Protein AF-A0A961UXE6-F1 (afdb_monomer)

Structure (mmCIF, N/CA/C/O backbone):
data_AF-A0A961UXE6-F1
#
_entry.id   AF-A0A961UXE6-F1
#
loop_
_atom_site.group_PDB
_atom_site.id
_atom_site.type_symbol
_atom_site.label_atom_id
_atom_site.label_alt_id
_atom_site.label_comp_id
_atom_site.label_asym_id
_atom_site.label_entity_id
_atom_site.label_seq_id
_atom_site.pdbx_PDB_ins_code
_atom_site.Cartn_x
_atom_site.Cartn_y
_atom_site.Cartn_z
_atom_site.occupancy
_atom_site.B_iso_or_equiv
_atom_site.auth_seq_id
_atom_site.auth_comp_id
_atom_site.auth_asym_id
_atom_site.auth_atom_id
_atom_site.pdbx_PDB_model_num
ATOM 1 N N . MET A 1 1 ? -32.270 -26.885 24.414 1.00 44.50 1 MET A N 1
ATOM 2 C CA . MET A 1 1 ? -30.863 -26.561 24.754 1.00 44.50 1 MET A CA 1
ATOM 3 C C . MET A 1 1 ? -30.090 -27.874 24.872 1.00 44.50 1 MET A C 1
ATOM 5 O O . MET A 1 1 ? -30.719 -28.825 25.320 1.00 44.50 1 MET A O 1
ATOM 9 N N . PRO A 1 2 ? -28.808 -27.965 24.464 1.00 55.44 2 PRO A N 1
ATOM 10 C CA . PRO A 1 2 ? -27.813 -26.900 24.576 1.00 55.44 2 PRO A CA 1
ATOM 11 C C . PRO A 1 2 ? -27.181 -26.435 23.257 1.00 55.44 2 PRO A C 1
ATOM 13 O O . PRO A 1 2 ? -27.069 -27.167 22.281 1.00 55.44 2 PRO A O 1
ATOM 16 N N . GLN A 1 3 ? -26.792 -25.162 23.287 1.00 49.81 3 GLN A N 1
ATOM 17 C CA . GLN A 1 3 ? -26.078 -24.422 22.257 1.00 49.81 3 GLN A CA 1
ATOM 18 C C . GLN A 1 3 ? -24.602 -24.838 22.247 1.00 49.81 3 GLN A C 1
ATOM 20 O O . GLN A 1 3 ? -23.942 -24.847 23.288 1.00 49.81 3 GLN A O 1
ATOM 25 N N . SER A 1 4 ? -24.075 -25.162 21.069 1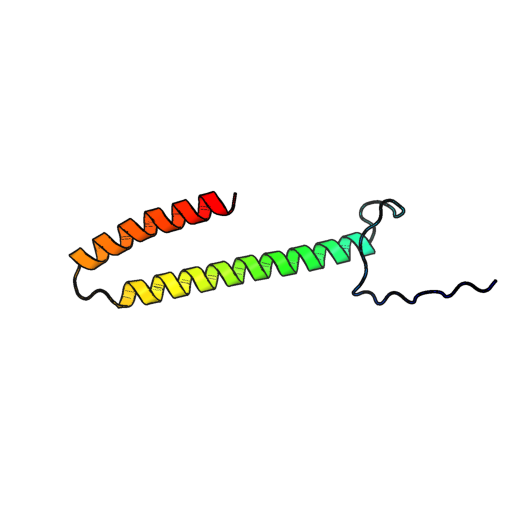.00 43.97 4 SER A N 1
ATOM 26 C CA . SER A 1 4 ? -22.652 -25.412 20.854 1.00 43.97 4 SER A CA 1
ATOM 27 C C . SER A 1 4 ? -21.916 -24.076 20.756 1.00 43.97 4 SER A C 1
ATOM 29 O O . SER A 1 4 ? -21.938 -23.412 19.723 1.00 43.97 4 SER A O 1
ATOM 31 N N . ALA A 1 5 ? -21.274 -23.669 21.850 1.00 51.00 5 ALA A N 1
ATOM 32 C CA . ALA A 1 5 ? -20.377 -22.523 21.873 1.00 51.00 5 ALA A CA 1
ATOM 33 C C . ALA A 1 5 ? -19.142 -22.814 21.004 1.00 51.00 5 ALA A C 1
ATOM 35 O O . ALA A 1 5 ? -18.242 -23.561 21.396 1.00 51.00 5 ALA A O 1
ATOM 36 N N . VAL A 1 6 ? -19.103 -22.224 19.810 1.00 53.81 6 VAL A N 1
ATOM 37 C CA . VAL A 1 6 ? -17.902 -22.188 18.975 1.00 53.81 6 VAL A CA 1
ATOM 38 C C . VAL A 1 6 ? -16.876 -21.320 19.701 1.00 53.81 6 VAL A C 1
ATOM 40 O O . VAL A 1 6 ? -16.999 -20.101 19.773 1.00 53.81 6 VAL A O 1
ATOM 43 N N . ARG A 1 7 ? -15.856 -21.956 20.284 1.00 51.28 7 ARG A N 1
ATOM 44 C CA . ARG A 1 7 ? -14.630 -21.282 20.732 1.00 51.28 7 ARG A CA 1
ATOM 45 C C . ARG A 1 7 ? -13.902 -20.758 19.493 1.00 51.28 7 ARG A C 1
ATOM 47 O O . ARG A 1 7 ? -13.056 -21.452 18.933 1.00 51.28 7 ARG A O 1
ATOM 54 N N . THR A 1 8 ? -14.242 -19.552 19.053 1.00 48.50 8 THR A N 1
ATOM 55 C CA . THR A 1 8 ? -13.552 -18.890 17.945 1.00 48.50 8 THR A CA 1
ATOM 56 C C . THR A 1 8 ? -12.135 -18.552 18.394 1.00 48.50 8 THR A C 1
ATOM 58 O O . THR A 1 8 ? -11.922 -17.772 19.324 1.00 48.50 8 THR A O 1
ATOM 61 N N . ARG A 1 9 ? -11.147 -19.194 17.768 1.00 50.19 9 ARG A N 1
ATOM 62 C CA . ARG A 1 9 ? -9.730 -18.873 17.951 1.00 50.19 9 ARG A CA 1
ATOM 63 C C . ARG A 1 9 ? -9.531 -17.420 17.513 1.00 50.19 9 ARG A C 1
ATOM 65 O O . ARG A 1 9 ? -10.101 -17.010 16.510 1.00 50.19 9 ARG A O 1
ATOM 72 N N . ALA A 1 10 ? -8.710 -16.654 18.230 1.00 56.44 10 ALA A N 1
ATOM 73 C CA . ALA A 1 10 ? -8.480 -15.224 17.973 1.00 56.44 10 ALA A CA 1
ATOM 74 C C . ALA A 1 10 ? -8.126 -14.877 16.505 1.00 56.44 10 ALA A C 1
ATOM 76 O O . ALA A 1 10 ? -8.341 -13.749 16.082 1.00 56.44 10 ALA A O 1
ATOM 77 N N . ARG A 1 11 ? -7.656 -15.857 15.718 1.00 60.62 11 ARG A N 1
ATOM 78 C CA . ARG A 1 11 ? -7.343 -15.731 14.286 1.00 60.62 11 ARG A CA 1
ATOM 79 C C . ARG A 1 11 ? -8.548 -15.544 13.358 1.00 60.62 11 ARG A C 1
ATOM 81 O O . ARG A 1 11 ? -8.362 -15.021 12.268 1.00 60.62 11 ARG A O 1
ATOM 88 N N . ASP A 1 12 ? -9.751 -15.933 13.770 1.00 81.50 12 ASP A N 1
ATOM 89 C CA . ASP A 1 12 ? -10.951 -15.852 12.919 1.00 81.50 12 ASP A CA 1
ATOM 90 C C . ASP A 1 12 ? -11.836 -14.645 13.267 1.00 81.50 12 ASP A C 1
ATOM 92 O O . ASP A 1 12 ? -12.991 -14.557 12.848 1.00 81.50 12 ASP A O 1
ATOM 96 N N . TYR A 1 13 ? -11.316 -13.710 14.068 1.00 87.12 13 TYR A N 1
ATOM 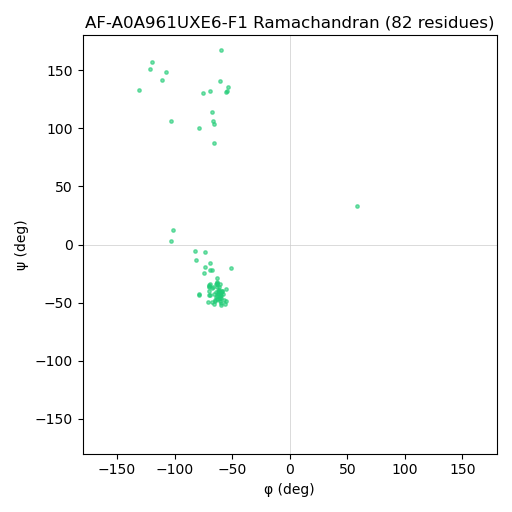97 C CA . TYR A 1 13 ? -12.063 -12.525 14.460 1.00 87.12 13 TYR A CA 1
ATOM 98 C C . TYR A 1 13 ? -12.269 -11.577 13.270 1.00 87.12 13 TYR A C 1
ATOM 100 O O . TYR A 1 13 ? -11.333 -11.234 12.546 1.00 87.12 13 TYR A O 1
ATOM 108 N N . ARG A 1 14 ? -13.515 -11.129 13.099 1.00 86.69 14 ARG A N 1
ATOM 109 C CA . ARG A 1 14 ? -13.905 -10.053 12.188 1.00 86.69 14 ARG A CA 1
ATOM 110 C C . ARG A 1 14 ? -14.791 -9.066 12.952 1.00 86.69 14 ARG A C 1
ATOM 112 O O . ARG A 1 14 ? -15.706 -9.529 13.633 1.00 86.69 14 ARG A O 1
ATOM 119 N N . PRO A 1 15 ? -14.543 -7.749 12.843 1.00 88.69 15 PRO A N 1
ATOM 120 C CA . PRO A 1 15 ? -15.443 -6.737 13.388 1.00 88.69 15 PRO A CA 1
ATOM 121 C C . PRO A 1 15 ? -16.883 -6.938 12.887 1.00 88.69 15 PRO A C 1
ATOM 123 O O . PRO A 1 15 ? -17.079 -7.185 11.697 1.00 88.69 15 PRO A O 1
ATOM 126 N N . SER A 1 16 ? -17.860 -6.831 13.791 1.00 90.06 16 SER A N 1
ATOM 127 C CA . SER A 1 16 ? -19.302 -6.789 13.491 1.00 90.06 16 SER A CA 1
ATOM 128 C C . SER A 1 16 ? -19.895 -5.475 14.002 1.00 90.06 16 SER A C 1
ATOM 130 O O . SER A 1 16 ? -19.358 -4.887 14.945 1.00 90.06 16 SER A O 1
ATOM 132 N N . ASP A 1 17 ? -21.022 -5.063 13.423 1.00 88.44 17 ASP A N 1
ATOM 133 C CA . ASP A 1 17 ? -21.787 -3.877 13.833 1.00 88.44 17 ASP A CA 1
ATOM 134 C C . ASP A 1 17 ? -22.463 -4.058 15.207 1.00 88.44 17 ASP A C 1
ATOM 136 O O . ASP A 1 17 ? -22.846 -3.083 15.850 1.00 88.44 17 ASP A O 1
ATOM 140 N N . ASP A 1 18 ? -22.558 -5.302 15.691 1.00 90.62 18 ASP A N 1
ATOM 141 C CA . ASP A 1 18 ? -23.096 -5.641 17.018 1.00 90.62 18 ASP A CA 1
ATOM 142 C C . ASP A 1 18 ? -22.139 -5.293 18.173 1.00 90.62 18 ASP A C 1
ATOM 144 O O . ASP A 1 18 ? -22.485 -5.444 19.347 1.00 90.62 18 ASP A O 1
ATOM 148 N N . GLU A 1 19 ? -20.910 -4.869 17.867 1.00 90.62 19 GLU A N 1
ATOM 149 C CA . GLU A 1 19 ? -19.903 -4.523 18.863 1.00 90.62 19 GLU A CA 1
ATOM 150 C C . GLU A 1 19 ? -19.681 -3.003 18.943 1.00 90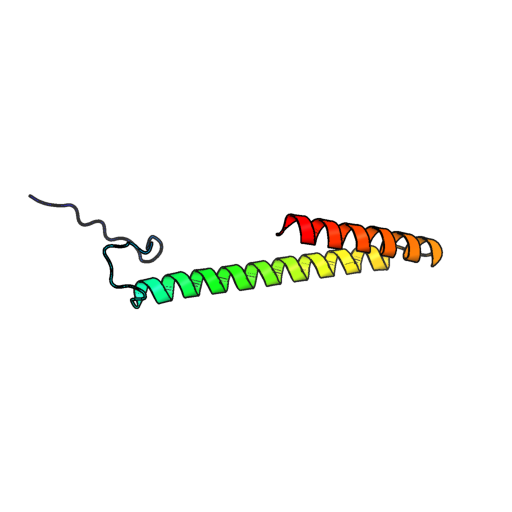.62 19 GLU A C 1
ATOM 152 O O . GLU A 1 19 ? -19.737 -2.312 17.924 1.00 90.62 19 GLU A O 1
ATOM 157 N N . PRO A 1 20 ? -19.336 -2.453 20.128 1.00 93.44 20 PRO A N 1
ATOM 158 C CA . PRO A 1 20 ? -18.969 -1.048 20.246 1.00 93.44 20 PRO A CA 1
ATOM 159 C C . PRO A 1 20 ? -17.839 -0.682 19.281 1.00 93.44 20 PRO A C 1
ATOM 161 O O . PRO A 1 20 ? -16.812 -1.369 19.220 1.00 93.44 20 PRO A O 1
ATOM 164 N N . PHE A 1 21 ? -18.034 0.420 18.557 1.00 92.25 21 PHE A N 1
ATOM 165 C CA . PHE A 1 21 ? -17.081 0.924 17.576 1.00 92.25 21 PHE A CA 1
ATOM 166 C C . PHE A 1 21 ? -15.694 1.137 18.197 1.00 92.25 21 PHE A C 1
ATOM 168 O O . PHE A 1 21 ? -15.557 1.774 19.242 1.00 92.25 21 PHE A O 1
ATOM 175 N N . MET A 1 22 ? -14.658 0.622 17.529 1.00 93.06 22 MET A N 1
ATOM 176 C CA . MET A 1 22 ? -13.246 0.748 17.912 1.00 93.06 22 MET A CA 1
ATOM 177 C C . MET A 1 22 ? -12.910 0.192 19.302 1.00 93.06 22 MET A C 1
ATOM 179 O O . MET A 1 22 ? -11.992 0.672 19.976 1.00 93.06 22 MET A O 1
ATOM 183 N N . ASN A 1 23 ? -13.609 -0.868 19.711 1.00 92.19 23 ASN A N 1
ATOM 184 C CA . ASN A 1 23 ? -13.229 -1.653 20.880 1.00 92.19 23 ASN A CA 1
ATOM 185 C C . ASN A 1 23 ? -11.818 -2.270 20.733 1.00 92.19 23 ASN A C 1
ATOM 187 O O . ASN A 1 23 ? -11.224 -2.293 19.651 1.00 92.19 23 ASN A O 1
ATOM 191 N N . GLU A 1 24 ? -11.267 -2.792 21.829 1.00 93.31 24 GLU A N 1
ATOM 192 C CA . GLU A 1 24 ? -9.905 -3.348 21.864 1.00 93.31 24 GLU A CA 1
ATOM 193 C C . GLU A 1 24 ? -9.669 -4.447 20.817 1.00 93.31 24 GLU A C 1
ATOM 195 O O . GLU A 1 24 ? -8.620 -4.463 20.173 1.00 93.31 24 GLU A O 1
ATOM 200 N N . ARG A 1 25 ? -10.661 -5.311 20.571 1.00 91.31 25 ARG A N 1
ATOM 201 C CA . ARG A 1 25 ? -10.562 -6.398 19.585 1.00 91.31 25 ARG A CA 1
ATOM 202 C C . ARG A 1 25 ? -10.522 -5.855 18.157 1.00 91.31 25 ARG A C 1
ATOM 204 O O . ARG A 1 25 ? -9.689 -6.291 17.366 1.00 91.31 25 ARG A O 1
ATOM 211 N N . GLN A 1 26 ? -11.366 -4.871 17.837 1.00 92.62 26 GLN A N 1
ATOM 212 C CA . GLN A 1 26 ? -11.350 -4.189 16.539 1.00 92.62 26 GLN A CA 1
ATOM 213 C C . GLN A 1 26 ? -10.019 -3.467 16.311 1.00 92.62 26 GLN A C 1
ATOM 215 O O . GLN A 1 26 ? -9.449 -3.544 15.222 1.00 92.62 26 GLN A O 1
ATOM 220 N N . ARG A 1 27 ? -9.486 -2.797 17.340 1.00 93.62 27 ARG A N 1
ATOM 221 C CA . ARG A 1 27 ? -8.193 -2.104 17.255 1.00 93.62 27 ARG A CA 1
ATOM 222 C C . ARG A 1 27 ? -7.043 -3.068 16.985 1.00 93.62 27 ARG A C 1
ATOM 224 O O . ARG A 1 27 ? -6.214 -2.761 16.132 1.00 93.62 27 ARG A O 1
ATOM 231 N N . GLU A 1 28 ? -7.003 -4.213 17.664 1.00 93.56 28 GLU A N 1
ATOM 232 C CA . GLU A 1 28 ? -5.999 -5.257 17.415 1.00 93.56 28 GLU A CA 1
ATOM 233 C C . GLU A 1 28 ? -6.114 -5.795 15.979 1.00 93.56 28 GLU A C 1
ATOM 235 O O . GLU A 1 28 ? -5.129 -5.818 15.244 1.00 93.56 28 GLU A O 1
ATOM 240 N N . TYR A 1 29 ? -7.337 -6.099 15.529 1.00 92.94 29 TYR A N 1
ATOM 241 C CA . TYR A 1 29 ? -7.603 -6.564 14.165 1.00 92.94 29 TYR A CA 1
ATOM 242 C C . TYR A 1 29 ? -7.083 -5.594 13.096 1.00 92.94 29 TYR A C 1
ATOM 244 O O . TYR A 1 29 ? -6.355 -5.981 12.178 1.00 92.94 29 TYR A O 1
ATOM 252 N N . PHE A 1 30 ? -7.428 -4.307 13.209 1.00 94.88 30 PHE A N 1
ATOM 253 C CA . PHE A 1 30 ? -6.962 -3.306 12.252 1.00 94.88 30 PHE A CA 1
ATOM 254 C C . PHE A 1 30 ? -5.462 -3.047 12.373 1.00 94.88 30 PHE A C 1
ATOM 256 O O . PHE A 1 30 ? -4.811 -2.820 11.355 1.00 94.88 30 PHE A O 1
ATOM 263 N N . ARG A 1 31 ? -4.887 -3.124 13.577 1.00 95.31 31 ARG A N 1
ATOM 264 C CA . ARG A 1 31 ? -3.439 -3.015 13.775 1.00 95.31 31 ARG A CA 1
ATOM 265 C C . ARG A 1 31 ? -2.695 -4.105 13.010 1.00 95.31 31 ARG A C 1
ATOM 267 O O . ARG A 1 31 ? -1.776 -3.777 12.263 1.00 95.31 31 ARG A O 1
ATOM 274 N N . GLU A 1 32 ? -3.090 -5.366 13.164 1.00 95.00 32 GLU A N 1
ATOM 275 C CA . GLU A 1 32 ? -2.479 -6.487 12.441 1.00 95.00 32 GLU A CA 1
ATOM 276 C C . GLU A 1 32 ? -2.610 -6.306 10.926 1.00 95.00 32 GLU A C 1
ATOM 278 O O . GLU A 1 32 ? -1.619 -6.420 10.201 1.00 95.00 32 GLU A O 1
ATOM 283 N N . LYS A 1 33 ? -3.803 -5.927 10.450 1.00 94.75 33 LYS A N 1
ATOM 284 C CA . LYS A 1 33 ? -4.055 -5.677 9.025 1.00 94.75 33 LYS A CA 1
ATOM 285 C C . LYS A 1 33 ? -3.175 -4.554 8.465 1.00 94.75 33 LYS A C 1
ATOM 287 O O . LYS A 1 33 ? -2.606 -4.702 7.387 1.00 94.75 33 LYS A O 1
ATOM 292 N N . LEU A 1 34 ? -3.031 -3.448 9.195 1.00 96.75 34 LEU A N 1
ATOM 293 C CA . LEU A 1 34 ? -2.186 -2.320 8.794 1.00 96.75 34 LEU A CA 1
ATOM 294 C C . LEU A 1 34 ? -0.696 -2.678 8.807 1.00 96.75 34 LEU A C 1
ATOM 296 O O . LEU A 1 34 ? 0.046 -2.237 7.932 1.00 96.75 34 LEU A O 1
ATOM 300 N N . ILE A 1 35 ? -0.248 -3.484 9.773 1.00 96.81 35 ILE A N 1
ATOM 301 C CA . ILE A 1 35 ? 1.134 -3.975 9.814 1.00 96.81 35 ILE A CA 1
ATOM 302 C C . ILE A 1 35 ? 1.409 -4.876 8.612 1.00 96.81 35 ILE A C 1
ATOM 304 O O . ILE A 1 35 ? 2.408 -4.658 7.929 1.00 96.81 35 ILE A O 1
ATOM 308 N N . ALA A 1 36 ? 0.526 -5.838 8.332 1.00 96.00 36 ALA A N 1
ATOM 309 C CA . ALA A 1 36 ? 0.652 -6.716 7.174 1.00 96.00 36 ALA A CA 1
ATOM 310 C C . ALA A 1 36 ? 0.722 -5.903 5.874 1.00 96.00 36 ALA A C 1
ATOM 312 O O . ALA A 1 36 ? 1.660 -6.066 5.097 1.00 96.00 36 ALA A O 1
ATOM 313 N N . TRP A 1 37 ? -0.188 -4.941 5.702 1.00 96.81 37 TRP A N 1
ATOM 314 C CA . TRP A 1 37 ? -0.216 -4.092 4.514 1.00 96.81 37 TRP A CA 1
ATOM 315 C C . TRP A 1 37 ? 1.057 -3.244 4.362 1.00 96.81 37 TRP A C 1
ATOM 317 O O . TRP A 1 37 ? 1.617 -3.128 3.272 1.00 96.81 37 TRP A O 1
ATOM 327 N N . LYS A 1 38 ? 1.582 -2.698 5.465 1.00 96.12 38 LYS A N 1
ATOM 328 C CA . LYS A 1 38 ? 2.861 -1.973 5.470 1.00 96.12 38 LYS A CA 1
ATOM 329 C C . LYS A 1 38 ? 4.023 -2.871 5.028 1.00 96.12 38 LYS A C 1
ATOM 331 O O . LYS A 1 38 ? 4.893 -2.414 4.286 1.00 96.12 38 LYS A O 1
ATOM 336 N N . GLU A 1 39 ? 4.073 -4.117 5.494 1.00 97.06 39 GLU A N 1
ATOM 337 C CA . GLU A 1 39 ? 5.130 -5.057 5.104 1.00 97.06 39 GLU A CA 1
ATOM 338 C C . GLU A 1 39 ? 5.005 -5.500 3.639 1.00 97.06 39 GLU A C 1
ATOM 340 O O . GLU A 1 39 ? 6.024 -5.597 2.954 1.00 97.06 39 GLU A O 1
ATOM 345 N N . GLU A 1 40 ? 3.787 -5.670 3.117 1.00 95.94 40 GLU A N 1
ATOM 346 C CA . GLU A 1 40 ? 3.553 -5.915 1.686 1.00 95.94 40 GLU A CA 1
ATOM 347 C C . GLU A 1 40 ? 4.068 -4.759 0.821 1.00 95.94 40 GLU A C 1
ATOM 349 O O . GLU A 1 40 ? 4.851 -4.988 -0.100 1.00 95.94 40 GLU A O 1
ATOM 354 N N . ILE A 1 41 ? 3.735 -3.510 1.171 1.00 93.94 41 ILE A N 1
ATOM 355 C CA . ILE A 1 41 ? 4.232 -2.320 0.458 1.00 93.94 41 ILE A CA 1
ATOM 356 C C . ILE A 1 41 ? 5.767 -2.278 0.467 1.00 93.94 41 ILE A C 1
ATOM 358 O O . ILE A 1 41 ? 6.397 -1.991 -0.551 1.00 93.94 41 ILE A O 1
ATOM 362 N N . ARG A 1 42 ? 6.392 -2.588 1.608 1.00 95.25 42 ARG A N 1
ATOM 363 C CA . ARG A 1 42 ? 7.858 -2.643 1.734 1.00 95.25 42 ARG A CA 1
ATOM 364 C C . ARG A 1 42 ? 8.484 -3.766 0.916 1.00 95.25 42 ARG A C 1
ATOM 366 O O . ARG A 1 42 ? 9.602 -3.607 0.428 1.00 95.25 42 ARG A O 1
ATOM 373 N N . LYS A 1 43 ? 7.821 -4.916 0.814 1.00 95.38 43 LYS A N 1
ATOM 374 C CA . LYS A 1 43 ? 8.274 -6.035 -0.015 1.00 95.38 43 LYS A CA 1
ATOM 375 C C . LYS A 1 43 ? 8.230 -5.650 -1.493 1.00 95.38 43 LYS A C 1
ATOM 377 O O . LYS A 1 43 ? 9.259 -5.722 -2.150 1.00 95.38 43 LYS A O 1
ATOM 382 N N . GLU A 1 44 ? 7.102 -5.130 -1.961 1.00 91.06 44 GLU A N 1
ATOM 383 C CA . GLU A 1 44 ? 6.927 -4.714 -3.357 1.00 91.06 44 GLU A CA 1
ATOM 384 C C . GLU A 1 44 ? 7.903 -3.589 -3.752 1.00 91.06 44 GLU A C 1
ATOM 386 O O . GLU A 1 44 ? 8.440 -3.569 -4.861 1.00 91.06 44 GLU A O 1
ATOM 391 N N . ALA A 1 45 ? 8.187 -2.657 -2.835 1.00 90.00 45 ALA A N 1
ATOM 392 C CA . ALA A 1 45 ? 9.188 -1.613 -3.052 1.00 90.00 45 ALA A CA 1
ATOM 393 C C . ALA A 1 45 ? 10.609 -2.184 -3.211 1.00 90.00 45 ALA A C 1
ATOM 395 O O . ALA A 1 45 ? 11.350 -1.727 -4.080 1.00 90.00 45 ALA A O 1
ATOM 396 N N . ARG A 1 46 ? 10.985 -3.188 -2.404 1.00 93.25 46 ARG A N 1
ATOM 397 C CA . ARG A 1 46 ? 12.282 -3.876 -2.531 1.00 93.25 46 ARG A CA 1
ATOM 398 C C . ARG A 1 46 ? 12.391 -4.640 -3.844 1.00 93.25 46 ARG A C 1
ATOM 400 O O . ARG A 1 46 ? 13.371 -4.446 -4.547 1.00 93.25 46 ARG A O 1
ATOM 407 N N . GLU A 1 47 ? 11.371 -5.416 -4.202 1.00 92.06 47 GLU A N 1
ATOM 408 C CA . GLU A 1 47 ? 11.328 -6.153 -5.475 1.00 92.06 47 GLU A CA 1
ATOM 409 C C . GLU A 1 47 ? 11.437 -5.203 -6.671 1.00 92.06 47 GLU A C 1
ATOM 411 O O . GLU A 1 47 ? 12.176 -5.466 -7.617 1.00 92.06 47 GLU A O 1
ATOM 416 N N . THR A 1 48 ? 10.766 -4.048 -6.596 1.00 84.12 48 THR A N 1
ATOM 417 C CA . THR A 1 48 ? 10.914 -3.000 -7.609 1.00 84.12 48 THR A CA 1
ATOM 418 C C . THR A 1 48 ? 12.371 -2.539 -7.670 1.00 84.12 48 THR A C 1
ATOM 420 O O . THR A 1 48 ? 12.962 -2.563 -8.737 1.0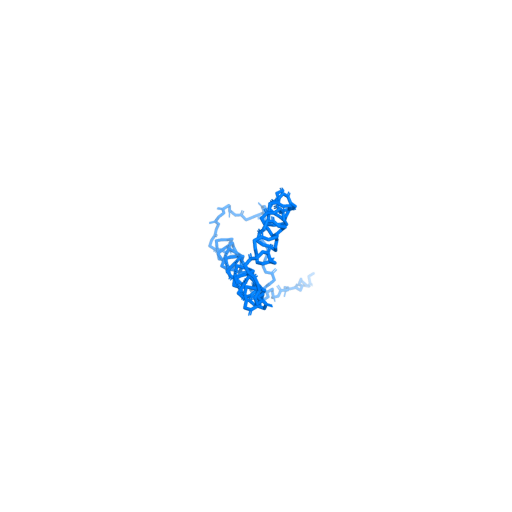0 84.12 48 THR A O 1
ATOM 423 N N . LEU A 1 49 ? 12.995 -2.167 -6.549 1.00 86.69 49 LEU A N 1
ATOM 424 C CA . LEU A 1 49 ? 14.395 -1.722 -6.542 1.00 86.69 49 LEU A CA 1
ATOM 425 C C . LEU A 1 49 ? 15.377 -2.776 -7.075 1.00 86.69 49 LEU A C 1
ATOM 427 O O . LEU A 1 49 ? 16.294 -2.416 -7.808 1.00 86.69 49 LEU A O 1
ATOM 431 N N . GLU A 1 50 ? 15.186 -4.049 -6.737 1.00 87.19 50 GLU A N 1
ATOM 432 C CA . GLU A 1 50 ? 16.010 -5.157 -7.234 1.00 87.19 50 GLU A CA 1
ATOM 433 C C . GLU A 1 50 ? 15.879 -5.315 -8.753 1.00 87.19 50 GLU A C 1
ATOM 435 O O . GLU A 1 50 ? 16.894 -5.360 -9.449 1.00 87.19 50 GLU A O 1
ATOM 440 N N . TYR A 1 51 ? 14.650 -5.300 -9.281 1.00 81.56 51 TYR A N 1
ATOM 441 C CA . TYR A 1 51 ? 14.391 -5.299 -10.725 1.00 81.56 51 TYR A CA 1
ATOM 442 C C . TYR A 1 51 ? 15.108 -4.132 -11.418 1.00 81.56 51 TYR A C 1
ATOM 444 O O . TYR A 1 51 ? 15.857 -4.306 -12.380 1.00 81.56 51 TYR A O 1
ATOM 452 N N . LEU A 1 52 ? 14.956 -2.936 -10.848 1.00 77.62 52 LEU A N 1
ATOM 453 C CA . LEU A 1 52 ? 15.554 -1.707 -11.349 1.00 77.62 52 LEU A CA 1
ATOM 454 C C . LEU A 1 52 ? 17.098 -1.729 -11.334 1.00 77.62 52 LEU A C 1
ATOM 456 O O . LEU A 1 52 ? 17.717 -1.074 -12.177 1.00 77.62 52 LEU A O 1
ATOM 460 N N . GLN A 1 53 ? 17.722 -2.420 -10.375 1.00 75.75 53 GLN A N 1
ATOM 461 C CA . GLN A 1 53 ? 19.177 -2.578 -10.294 1.00 75.75 53 GLN A CA 1
ATOM 462 C C . GLN A 1 53 ? 19.698 -3.637 -11.269 1.00 75.75 53 GLN A C 1
ATOM 464 O O . GLN A 1 53 ? 20.712 -3.394 -11.922 1.00 75.75 53 GLN A O 1
ATOM 469 N N . ALA A 1 54 ? 19.012 -4.775 -11.391 1.00 76.25 54 ALA A N 1
ATOM 470 C CA . ALA A 1 54 ? 19.398 -5.853 -12.299 1.00 76.25 54 ALA A CA 1
ATOM 471 C C . ALA A 1 54 ? 19.412 -5.394 -13.766 1.00 76.25 54 ALA A C 1
ATOM 473 O O . ALA A 1 54 ? 20.344 -5.700 -14.505 1.00 76.25 54 ALA A O 1
ATOM 474 N N . GLU A 1 55 ? 18.425 -4.598 -14.175 1.00 64.75 55 GLU A N 1
ATOM 475 C CA . GLU A 1 55 ? 18.339 -4.053 -15.534 1.00 64.75 55 GLU A CA 1
ATOM 476 C C . GLU A 1 55 ? 19.428 -2.995 -15.811 1.00 64.75 55 GLU A C 1
ATOM 478 O O . GLU A 1 55 ? 20.035 -2.975 -16.880 1.00 64.75 55 GLU A O 1
ATOM 483 N N . SER A 1 56 ? 19.774 -2.172 -14.810 1.00 63.78 56 SER A N 1
ATOM 484 C CA . SER A 1 56 ? 20.824 -1.147 -14.931 1.00 63.78 56 SER A CA 1
ATOM 485 C C . SER A 1 56 ? 22.242 -1.715 -15.082 1.00 63.78 56 SER A C 1
ATOM 487 O O . SER A 1 56 ? 23.123 -0.985 -15.537 1.00 63.78 56 SER A O 1
ATOM 489 N N . GLN A 1 57 ? 22.496 -2.959 -14.667 1.00 63.28 57 GLN A N 1
ATOM 490 C CA . GLN A 1 57 ? 23.825 -3.585 -14.732 1.00 63.28 57 GLN A CA 1
ATOM 491 C C . GLN A 1 57 ? 24.150 -4.154 -16.127 1.00 63.28 57 GLN A C 1
ATOM 493 O O . GLN A 1 57 ? 25.308 -4.456 -16.397 1.00 63.28 57 GLN A O 1
ATOM 498 N N . ASN A 1 58 ? 23.161 -4.277 -17.023 1.00 61.56 58 ASN A N 1
ATOM 499 C CA . ASN A 1 58 ? 23.286 -5.076 -18.249 1.00 61.56 58 ASN A CA 1
ATOM 500 C C . ASN A 1 58 ? 23.516 -4.281 -19.546 1.00 61.56 58 ASN A C 1
ATOM 502 O O . ASN A 1 58 ? 23.599 -4.896 -20.607 1.00 61.56 58 ASN A O 1
ATOM 506 N N . HIS A 1 59 ? 23.644 -2.949 -19.500 1.00 62.09 59 HIS A N 1
ATOM 507 C CA . HIS A 1 59 ? 23.842 -2.140 -20.710 1.00 62.09 59 HIS A CA 1
ATOM 508 C C . HIS A 1 59 ? 25.305 -1.694 -20.876 1.00 62.09 59 HIS A C 1
ATOM 510 O O . HIS A 1 59 ? 25.751 -0.804 -20.148 1.00 62.09 59 HIS A O 1
ATOM 516 N N . PRO A 1 60 ? 26.062 -2.289 -21.821 1.00 66.81 60 PRO A N 1
ATOM 517 C CA . PRO A 1 60 ? 27.447 -1.905 -22.092 1.00 66.81 60 PRO A CA 1
ATOM 518 C C . PRO A 1 60 ? 27.584 -0.563 -22.840 1.00 66.81 60 PRO A C 1
ATOM 520 O O . PRO A 1 60 ? 28.658 0.032 -22.775 1.00 66.81 60 PRO A O 1
ATOM 523 N N . ASP A 1 61 ? 26.529 -0.066 -23.504 1.00 73.56 61 ASP A N 1
ATOM 524 C CA . ASP A 1 61 ? 26.507 1.234 -24.199 1.00 73.56 61 ASP A CA 1
ATOM 525 C C . ASP A 1 61 ? 25.577 2.252 -23.498 1.00 73.56 61 ASP A C 1
ATOM 527 O O . ASP A 1 61 ? 24.490 1.927 -23.011 1.00 73.56 61 ASP A O 1
ATOM 531 N N . LEU A 1 62 ? 26.009 3.516 -23.467 1.00 69.00 62 LEU A N 1
ATOM 532 C CA . LEU A 1 62 ? 25.278 4.669 -22.941 1.00 69.00 62 LEU A CA 1
ATOM 533 C C . LEU A 1 62 ? 23.988 4.955 -23.724 1.00 69.00 62 LEU A C 1
ATOM 535 O O . LEU A 1 62 ? 23.007 5.392 -23.120 1.00 69.00 62 LEU A O 1
ATOM 539 N N . ALA A 1 63 ? 23.974 4.712 -25.040 1.00 75.31 63 ALA A N 1
ATOM 540 C CA . ALA A 1 63 ? 22.786 4.923 -25.872 1.00 75.31 63 ALA A CA 1
ATOM 541 C C . ALA A 1 63 ? 21.675 3.899 -25.570 1.00 75.31 63 ALA A C 1
ATOM 543 O O . ALA A 1 63 ? 20.500 4.266 -25.453 1.00 75.31 63 ALA A O 1
ATOM 544 N N . ASP A 1 64 ? 22.059 2.639 -25.358 1.00 74.44 64 ASP A N 1
ATOM 545 C CA . ASP A 1 64 ? 21.139 1.571 -24.958 1.00 74.44 64 ASP A CA 1
ATOM 546 C C . ASP A 1 64 ? 20.580 1.844 -23.560 1.00 74.44 64 ASP A C 1
ATOM 548 O O . ASP A 1 64 ? 19.375 1.753 -23.332 1.00 74.44 64 ASP A O 1
ATOM 552 N N . ARG A 1 65 ? 21.441 2.289 -22.637 1.00 75.38 65 ARG A N 1
ATOM 553 C CA . ARG A 1 65 ? 21.034 2.663 -21.280 1.00 75.38 65 ARG A CA 1
ATOM 554 C C . ARG A 1 65 ? 20.018 3.808 -21.262 1.00 75.38 65 ARG A C 1
ATOM 556 O O . ARG A 1 65 ? 19.026 3.722 -20.541 1.00 75.38 65 ARG A O 1
ATOM 563 N N . ALA A 1 66 ? 20.247 4.868 -22.038 1.00 75.00 66 ALA A N 1
ATOM 564 C CA . ALA A 1 66 ? 19.333 6.011 -22.100 1.00 75.00 66 ALA A CA 1
ATOM 565 C C . ALA A 1 66 ? 17.949 5.624 -22.657 1.00 75.00 66 ALA A C 1
ATOM 567 O O . ALA A 1 66 ? 16.921 6.126 -22.189 1.00 75.00 66 ALA A O 1
ATOM 568 N N . SER A 1 67 ? 17.919 4.705 -23.626 1.00 78.44 67 SER A N 1
ATOM 569 C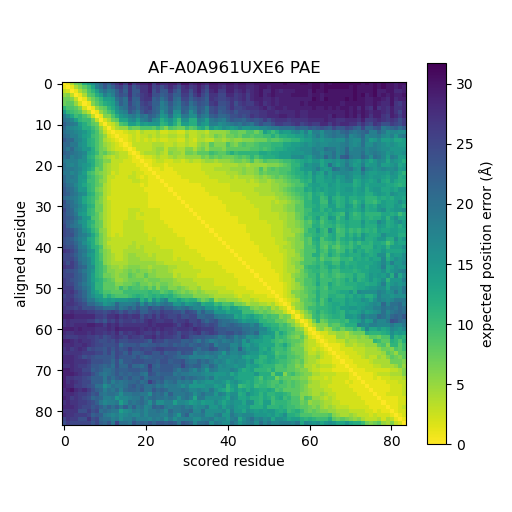 CA . SER A 1 67 ? 16.678 4.176 -24.201 1.00 78.44 67 SER A CA 1
ATOM 570 C C . SER A 1 67 ? 15.902 3.343 -23.170 1.00 78.44 67 SER A C 1
ATOM 572 O O . SER A 1 67 ? 14.739 3.646 -22.897 1.00 78.44 67 SER A O 1
ATOM 574 N N . SER A 1 68 ? 16.569 2.404 -22.487 1.00 76.75 68 SER A N 1
ATOM 575 C CA . SER A 1 68 ? 15.960 1.576 -21.432 1.00 76.75 68 SER A CA 1
ATOM 576 C C . SER A 1 68 ? 15.435 2.395 -20.244 1.00 76.75 68 SER A C 1
ATOM 578 O O . SER A 1 68 ? 14.350 2.128 -19.726 1.00 76.75 68 SER A O 1
ATOM 580 N N . GLU A 1 69 ? 16.159 3.434 -19.809 1.00 78.38 69 GLU A N 1
ATOM 581 C CA . GLU A 1 69 ? 15.702 4.323 -18.727 1.00 78.38 69 GLU A CA 1
ATOM 582 C C . GLU A 1 69 ? 14.416 5.089 -19.106 1.00 78.38 69 GLU A C 1
ATOM 584 O O . GLU A 1 69 ? 13.552 5.327 -18.251 1.00 78.38 69 GLU A O 1
ATOM 589 N N . THR A 1 70 ? 14.252 5.437 -20.387 1.00 81.62 70 THR A N 1
ATOM 590 C CA . THR A 1 70 ? 13.068 6.147 -20.891 1.00 81.62 70 THR A CA 1
ATOM 591 C C . THR A 1 70 ? 11.833 5.246 -20.890 1.00 81.62 70 THR A C 1
ATOM 593 O O . THR A 1 70 ? 10.811 5.641 -20.317 1.00 81.62 70 THR A O 1
ATOM 596 N N . ASP A 1 71 ? 11.930 4.033 -21.439 1.00 81.12 71 ASP A N 1
ATOM 597 C CA . ASP A 1 71 ? 10.828 3.056 -21.470 1.00 81.12 71 ASP A CA 1
ATOM 598 C C . ASP A 1 71 ? 10.363 2.689 -20.055 1.00 81.12 71 ASP A C 1
ATOM 600 O O . ASP A 1 71 ? 9.170 2.703 -19.734 1.00 81.12 71 ASP A O 1
ATOM 604 N N . ARG A 1 72 ? 11.318 2.525 -19.144 1.00 74.00 72 ARG A N 1
ATOM 605 C CA . ARG A 1 72 ? 11.068 2.289 -17.722 1.00 74.00 72 ARG A CA 1
ATOM 606 C C . ARG A 1 72 ? 10.327 3.432 -17.032 1.00 74.00 72 ARG A C 1
ATOM 608 O O . ARG A 1 72 ? 9.454 3.200 -16.191 1.00 74.00 72 ARG A O 1
ATOM 615 N N . SER A 1 73 ? 10.641 4.684 -17.373 1.00 81.69 73 SER A N 1
ATOM 616 C CA . SER A 1 73 ? 9.915 5.844 -16.836 1.00 81.69 73 SER A CA 1
ATOM 617 C C . SER A 1 73 ? 8.435 5.842 -17.250 1.00 81.69 73 SER A C 1
ATOM 619 O O . SER A 1 73 ? 7.579 6.359 -16.524 1.00 81.69 73 SER A O 1
ATOM 621 N N . ILE A 1 74 ? 8.121 5.255 -18.408 1.00 85.44 74 ILE A N 1
ATOM 622 C CA . ILE A 1 74 ? 6.759 5.106 -18.921 1.00 85.44 74 ILE A CA 1
ATOM 623 C C . ILE A 1 74 ? 6.057 3.940 -18.216 1.00 85.44 74 ILE A C 1
ATOM 625 O O . ILE A 1 74 ? 4.9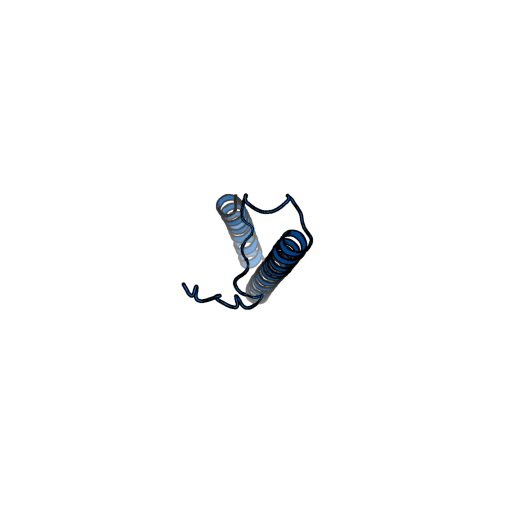13 4.106 -17.784 1.00 85.44 74 ILE A O 1
ATOM 629 N N . GLU A 1 75 ? 6.741 2.809 -18.034 1.00 83.38 75 GLU A N 1
ATOM 630 C CA . GLU A 1 75 ? 6.201 1.620 -17.365 1.00 83.38 75 GLU A CA 1
ATOM 631 C C . GLU A 1 75 ? 5.864 1.880 -15.890 1.00 83.38 75 GLU A C 1
ATOM 633 O O . GLU A 1 75 ? 4.754 1.579 -15.446 1.00 83.38 75 GLU A O 1
ATOM 638 N N . LEU A 1 76 ? 6.750 2.549 -15.143 1.00 81.69 76 LEU A N 1
ATOM 639 C CA . LEU A 1 76 ? 6.483 2.935 -13.752 1.00 81.69 76 LEU A CA 1
ATOM 640 C C . LEU A 1 76 ? 5.253 3.844 -13.642 1.00 81.69 76 LEU A C 1
ATOM 642 O O . LEU A 1 76 ? 4.375 3.609 -12.812 1.00 81.69 76 LEU A O 1
ATOM 646 N N . ARG A 1 77 ? 5.124 4.830 -14.540 1.00 84.56 77 ARG A N 1
ATOM 647 C CA . ARG A 1 77 ? 3.934 5.693 -14.597 1.00 84.56 77 ARG A CA 1
ATOM 648 C C . ARG A 1 77 ? 2.668 4.918 -14.963 1.00 84.56 77 ARG A C 1
ATOM 650 O O . ARG A 1 77 ? 1.585 5.296 -14.523 1.00 84.56 77 ARG A O 1
ATOM 657 N N . ALA A 1 78 ? 2.765 3.886 -15.799 1.00 83.25 78 ALA A N 1
ATOM 658 C CA . ALA A 1 78 ? 1.629 3.039 -16.154 1.00 83.25 78 ALA A CA 1
ATOM 659 C C . ALA A 1 78 ? 1.185 2.165 -14.974 1.00 83.25 78 ALA A C 1
ATOM 661 O O . ALA A 1 78 ? -0.009 2.115 -14.676 1.00 83.25 78 ALA A O 1
ATOM 662 N N . ARG A 1 79 ? 2.134 1.563 -14.252 1.00 82.69 79 ARG A N 1
ATOM 663 C CA . ARG A 1 79 ? 1.869 0.795 -13.031 1.00 82.69 79 ARG A CA 1
ATOM 664 C C . ARG A 1 79 ? 1.253 1.662 -11.932 1.00 82.69 79 ARG A C 1
ATOM 666 O O . ARG A 1 79 ? 0.280 1.248 -11.307 1.00 82.69 79 ARG A O 1
ATOM 673 N N . ASP A 1 80 ? 1.756 2.881 -11.741 1.00 79.44 80 ASP A N 1
ATOM 674 C CA . ASP A 1 80 ? 1.179 3.837 -10.788 1.00 79.44 80 ASP A CA 1
ATOM 675 C C . ASP A 1 80 ? -0.273 4.196 -11.138 1.00 79.44 80 ASP A C 1
ATOM 677 O O . ASP A 1 80 ? -1.097 4.377 -10.241 1.00 79.44 80 ASP A O 1
ATOM 681 N N . ARG A 1 81 ? -0.621 4.257 -12.433 1.00 84.00 81 ARG A N 1
ATOM 682 C CA . ARG A 1 81 ? -2.014 4.444 -12.875 1.00 84.00 81 ARG A CA 1
ATOM 683 C C . A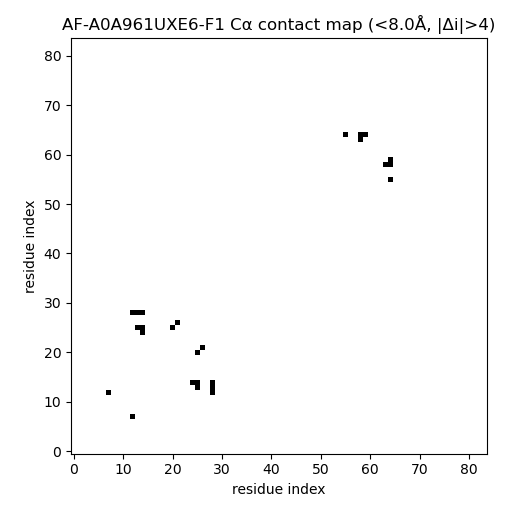RG A 1 81 ? -2.890 3.218 -12.620 1.00 84.00 81 ARG A C 1
ATOM 685 O O . ARG A 1 81 ? -4.058 3.401 -12.316 1.00 84.00 81 ARG A O 1
ATOM 692 N N . GLN A 1 82 ? -2.358 2.002 -12.740 1.00 70.31 82 GLN A N 1
ATOM 693 C CA . GLN A 1 82 ? -3.111 0.763 -12.494 1.00 70.31 82 GLN A CA 1
ATOM 694 C C . GLN A 1 82 ? -3.365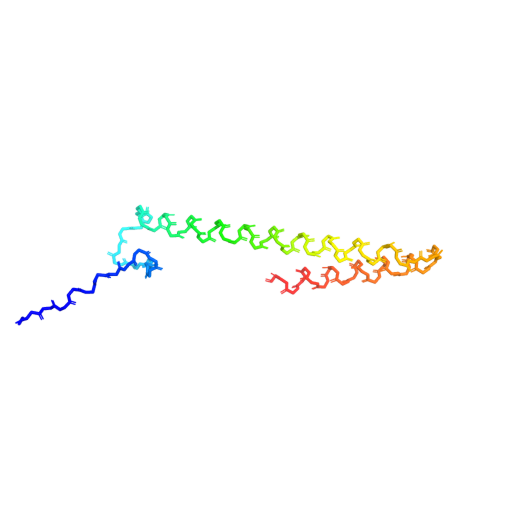 0.482 -11.007 1.00 70.31 82 GLN A C 1
ATOM 696 O O . GLN A 1 82 ? -4.311 -0.227 -10.680 1.00 70.31 82 GLN A O 1
ATOM 701 N N . ARG A 1 83 ? -2.528 1.011 -10.104 1.00 70.06 83 ARG A N 1
ATOM 702 C CA . ARG A 1 83 ? -2.697 0.857 -8.645 1.00 70.06 83 ARG A CA 1
ATOM 703 C C . ARG A 1 83 ? -3.695 1.846 -8.027 1.00 70.06 83 ARG A C 1
ATOM 705 O O . ARG A 1 83 ? -3.935 1.755 -6.824 1.00 70.06 83 ARG A O 1
ATOM 712 N N . LYS A 1 84 ? -4.221 2.794 -8.807 1.00 54.44 84 LYS A N 1
ATOM 713 C CA . LYS A 1 84 ? -5.187 3.812 -8.372 1.00 54.44 84 LYS A CA 1
ATOM 714 C C . LYS A 1 84 ? -6.613 3.365 -8.664 1.00 54.44 84 LYS A C 1
ATOM 716 O O . LYS A 1 84 ? -7.470 3.625 -7.794 1.00 54.44 84 LYS A O 1
#

Sequence (84 aa):
MPQSAVRTRARDYRPSDDEPFMNERQREYFREKLIAWKEEIRKEARETLEYLQAESQNHPDLADRASSETDRSIELRARDRQRK

Mean predicted aligned error: 12.79 Å

Radius of gyration: 23.24 Å; Cα c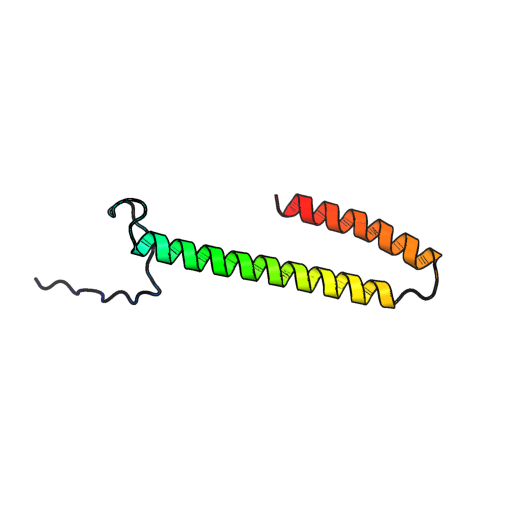ontacts (8 Å, |Δi|>4): 13; chains: 1; bounding box: 58×33×51 Å

Foldseek 3Di:
DDDDDPPDDLVPDDDDPPDPPPPPSVVVVVVVVVVVVVVVVVVVVVVVVVVVVVVQVPDPDPVVNVVVVVVVVVVVVVVVVVVD

pLDDT: mean 79.87, std 14.84, range [43.97, 97.06]

Solvent-accessible surface area (backbone atoms only — not comparable to full-atom values): 5253 Å² total; per-residue (Å²): 135,86,82,83,80,77,82,74,57,83,88,75,71,71,85,57,90,92,47,72,85,80,36,72,68,47,47,50,54,52,49,53,52,52,51,52,52,53,52,50,54,54,47,56,52,48,54,50,51,50,53,58,50,60,60,67,73,71,54,96,44,72,69,58,42,56,51,54,55,51,55,48,59,52,50,53,55,50,52,58,59,72,78,107

Secondary structure (DSSP, 8-state):
---------GGG----TTS-TT-HHHHHHHHHHHHHHHHHHHHHHHHHHHHHHHHHTS-SSHHHHHHHHHHHHHHHHHHHHHT-